Protein AF-A0A0R2LPJ1-F1 (afdb_monomer_lite)

Structure (mmCIF, N/CA/C/O backbone):
data_AF-A0A0R2LPJ1-F1
#
_entry.id   AF-A0A0R2LPJ1-F1
#
loop_
_atom_site.group_PDB
_atom_site.id
_atom_site.type_symbol
_atom_site.label_atom_id
_atom_site.label_alt_id
_atom_site.label_comp_id
_atom_site.label_asym_id
_atom_site.label_entity_id
_atom_site.label_seq_id
_atom_site.pdbx_PDB_ins_code
_atom_site.Cartn_x
_atom_site.Cartn_y
_atom_site.Cartn_z
_atom_site.occupancy
_atom_site.B_iso_or_equiv
_atom_site.auth_seq_id
_atom_site.auth_comp_id
_atom_site.auth_asym_id
_atom_site.auth_atom_id
_atom_site.pdbx_PDB_model_num
ATOM 1 N N . MET A 1 1 ? 11.431 -0.070 -17.314 1.00 74.62 1 MET A N 1
ATOM 2 C CA . MET A 1 1 ? 11.899 0.279 -15.955 1.00 74.62 1 MET A CA 1
ATOM 3 C C . MET A 1 1 ? 13.015 -0.672 -15.539 1.00 74.62 1 MET A C 1
ATOM 5 O O . MET A 1 1 ? 13.024 -1.806 -16.008 1.00 74.62 1 MET A O 1
ATOM 9 N N . ASP A 1 2 ? 13.974 -0.238 -14.713 1.00 85.81 2 ASP A N 1
ATOM 10 C CA . ASP A 1 2 ? 15.051 -1.124 -14.246 1.00 85.81 2 ASP A CA 1
ATOM 11 C C . ASP A 1 2 ? 14.492 -2.323 -13.465 1.00 85.81 2 ASP A C 1
ATOM 13 O O . ASP A 1 2 ? 13.517 -2.204 -12.712 1.00 85.81 2 ASP A O 1
ATOM 17 N N . LEU A 1 3 ? 15.139 -3.484 -13.6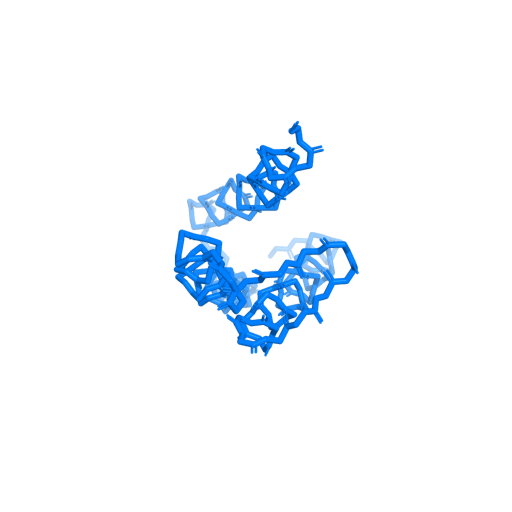08 1.00 88.38 3 LEU A N 1
ATOM 18 C CA . LEU A 1 3 ? 14.716 -4.725 -12.951 1.00 88.38 3 LEU A CA 1
ATOM 19 C C . LEU A 1 3 ? 14.634 -4.559 -11.425 1.00 88.38 3 LEU A C 1
ATOM 21 O O . LEU A 1 3 ? 13.675 -5.004 -10.800 1.00 88.38 3 LEU A O 1
ATOM 25 N N . ALA A 1 4 ? 15.609 -3.865 -10.832 1.00 90.44 4 ALA A N 1
ATOM 26 C CA . ALA A 1 4 ? 15.651 -3.605 -9.395 1.00 90.44 4 ALA A CA 1
ATOM 27 C C . ALA A 1 4 ? 14.450 -2.771 -8.911 1.00 90.44 4 ALA A C 1
ATOM 29 O O . ALA A 1 4 ? 13.848 -3.097 -7.889 1.00 90.44 4 ALA A O 1
ATOM 30 N N . ILE A 1 5 ? 14.067 -1.734 -9.665 1.00 89.06 5 ILE A N 1
ATOM 31 C CA . ILE A 1 5 ? 12.918 -0.873 -9.338 1.00 89.06 5 ILE A CA 1
ATOM 32 C C . ILE A 1 5 ? 11.621 -1.679 -9.439 1.00 89.06 5 ILE A C 1
ATOM 34 O O . ILE A 1 5 ? 10.775 -1.605 -8.553 1.00 89.06 5 ILE A O 1
ATOM 38 N N . SER A 1 6 ? 11.498 -2.506 -10.477 1.00 89.38 6 SER A N 1
ATOM 39 C CA . SER A 1 6 ? 10.326 -3.360 -10.693 1.00 89.38 6 SER A CA 1
ATOM 40 C C . SER A 1 6 ? 10.117 -4.337 -9.531 1.00 89.38 6 SER A C 1
ATOM 42 O O . SER A 1 6 ? 9.013 -4.443 -9.004 1.00 89.38 6 SER A O 1
ATOM 44 N N . ILE A 1 7 ? 11.186 -5.003 -9.076 1.00 93.12 7 ILE A N 1
ATOM 45 C CA . ILE A 1 7 ? 11.136 -5.906 -7.914 1.00 93.12 7 ILE A CA 1
ATOM 46 C C . ILE A 1 7 ? 10.699 -5.143 -6.658 1.00 93.12 7 ILE A C 1
ATOM 48 O O . ILE A 1 7 ? 9.842 -5.623 -5.917 1.00 93.12 7 ILE A O 1
ATOM 52 N N . LEU A 1 8 ? 11.248 -3.947 -6.431 1.00 92.06 8 LEU A N 1
ATOM 53 C CA . LEU A 1 8 ? 10.908 -3.137 -5.263 1.00 92.06 8 LEU A CA 1
ATOM 54 C C . LEU A 1 8 ? 9.436 -2.696 -5.274 1.00 92.06 8 LEU A C 1
ATOM 56 O O . LEU A 1 8 ? 8.779 -2.753 -4.237 1.00 92.06 8 LEU A O 1
ATOM 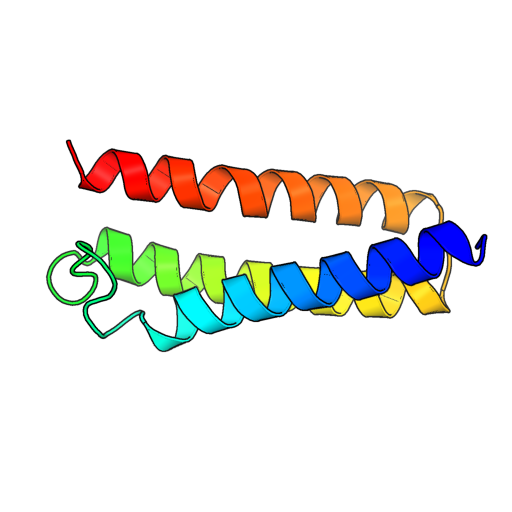60 N N . LEU A 1 9 ? 8.898 -2.321 -6.439 1.00 92.12 9 LEU A N 1
ATOM 61 C CA . LEU A 1 9 ? 7.485 -1.964 -6.596 1.00 92.12 9 LEU A CA 1
ATOM 62 C C . LEU A 1 9 ? 6.553 -3.160 -6.389 1.00 92.12 9 LEU A C 1
ATOM 64 O O . LEU A 1 9 ? 5.494 -2.997 -5.791 1.00 92.12 9 LEU A O 1
ATOM 68 N N . ILE A 1 10 ? 6.946 -4.363 -6.819 1.00 93.38 10 ILE A N 1
ATOM 69 C CA . ILE A 1 10 ? 6.175 -5.585 -6.545 1.00 93.38 10 ILE A CA 1
ATOM 70 C C . ILE A 1 10 ? 6.111 -5.835 -5.037 1.00 93.38 10 ILE A C 1
ATOM 72 O O . ILE A 1 10 ? 5.033 -6.075 -4.495 1.00 93.38 10 ILE A O 1
ATOM 76 N N . VAL A 1 11 ? 7.249 -5.745 -4.343 1.00 94.94 11 VAL A N 1
ATOM 77 C CA . VAL A 1 11 ? 7.300 -5.908 -2.882 1.00 94.94 11 VAL A CA 1
ATOM 78 C C . VAL A 1 11 ? 6.447 -4.845 -2.187 1.00 94.94 11 VAL A C 1
ATOM 80 O O . VAL A 1 11 ? 5.671 -5.178 -1.291 1.00 94.94 11 VAL A O 1
ATOM 83 N N . LEU A 1 12 ? 6.534 -3.587 -2.628 1.00 92.50 12 LEU A N 1
ATOM 84 C CA . LEU A 1 12 ? 5.712 -2.493 -2.112 1.00 92.50 12 LEU A CA 1
ATOM 85 C C . LEU A 1 12 ? 4.217 -2.774 -2.305 1.00 92.50 12 LEU A C 1
ATOM 87 O O . LEU A 1 12 ? 3.459 -2.698 -1.341 1.00 92.50 12 LEU A O 1
ATOM 91 N N . ALA A 1 13 ? 3.801 -3.171 -3.510 1.00 94.06 13 ALA A N 1
ATOM 92 C CA . ALA A 1 13 ? 2.412 -3.500 -3.815 1.00 94.06 13 ALA A CA 1
ATOM 93 C C . ALA A 1 13 ? 1.883 -4.629 -2.918 1.00 94.06 13 ALA A C 1
ATOM 95 O O . ALA A 1 13 ? 0.765 -4.544 -2.411 1.00 94.06 13 ALA A O 1
ATOM 96 N N . VAL A 1 14 ? 2.695 -5.661 -2.658 1.00 95.06 14 VAL A N 1
ATOM 97 C CA . VAL A 1 14 ? 2.335 -6.750 -1.737 1.00 95.06 14 VAL A CA 1
ATOM 98 C C . VAL A 1 14 ? 2.161 -6.229 -0.310 1.00 95.06 14 VAL A C 1
ATOM 100 O O . VAL A 1 14 ? 1.154 -6.537 0.324 1.00 95.06 14 VAL A O 1
ATOM 103 N N . ILE A 1 15 ? 3.093 -5.416 0.193 1.00 93.56 15 ILE A N 1
ATOM 104 C CA . ILE A 1 15 ? 3.022 -4.850 1.550 1.00 93.56 15 ILE A CA 1
ATOM 105 C C . ILE A 1 15 ? 1.767 -3.986 1.715 1.00 93.56 15 ILE A C 1
ATOM 107 O O . ILE A 1 15 ? 0.990 -4.202 2.648 1.00 93.56 15 ILE A O 1
ATOM 111 N N . VAL A 1 16 ? 1.537 -3.047 0.793 1.00 93.44 16 VAL A N 1
ATOM 112 C CA . VAL A 1 16 ? 0.373 -2.149 0.817 1.00 93.44 16 VAL A CA 1
ATOM 113 C C . VAL A 1 16 ? -0.926 -2.949 0.690 1.00 93.44 16 VAL A C 1
ATOM 115 O O . VAL A 1 16 ? -1.883 -2.694 1.422 1.00 93.44 16 VAL A O 1
ATOM 118 N N . SER A 1 17 ? -0.952 -3.980 -0.159 1.00 94.56 17 SER A N 1
ATOM 119 C CA . SER A 1 17 ? -2.109 -4.867 -0.301 1.00 94.56 17 SER A CA 1
ATOM 120 C C . SER A 1 17 ? -2.408 -5.642 0.985 1.00 94.56 17 SER A C 1
ATOM 122 O O . SER A 1 17 ? -3.572 -5.767 1.375 1.00 94.56 17 SER A O 1
ATOM 124 N N . VAL A 1 18 ? -1.383 -6.162 1.666 1.00 93.94 18 VAL A N 1
ATOM 125 C CA . VAL A 1 18 ? -1.543 -6.876 2.943 1.00 93.94 18 VAL A CA 1
ATOM 126 C C . VAL A 1 18 ? -2.060 -5.929 4.026 1.00 93.94 18 VAL A C 1
ATOM 128 O O . VAL A 1 18 ? -3.023 -6.273 4.708 1.00 93.94 18 VAL A O 1
ATOM 131 N N . LEU A 1 19 ? -1.494 -4.725 4.146 1.00 91.62 19 LEU A N 1
ATOM 132 C CA . LEU A 1 19 ? -1.950 -3.692 5.087 1.00 91.62 19 LEU A CA 1
ATOM 133 C C . LEU A 1 19 ? -3.401 -3.270 4.827 1.00 91.62 19 LEU A C 1
ATOM 135 O O . LEU A 1 19 ? -4.219 -3.263 5.750 1.00 91.62 19 LEU A O 1
ATOM 139 N N . GLY A 1 20 ? -3.738 -2.973 3.571 1.00 92.62 20 GLY A N 1
ATOM 140 C CA . GLY A 1 20 ? -5.089 -2.588 3.170 1.00 92.62 20 GLY A CA 1
ATOM 141 C C . GLY A 1 20 ? -6.109 -3.691 3.453 1.00 92.62 20 GLY A C 1
ATOM 142 O O . GLY A 1 20 ? -7.155 -3.433 4.053 1.00 92.62 20 GLY A O 1
ATOM 143 N N . THR A 1 21 ? -5.772 -4.940 3.112 1.00 92.62 21 THR A N 1
ATOM 144 C CA . THR A 1 21 ? -6.610 -6.111 3.422 1.00 92.62 21 THR A CA 1
ATOM 145 C C . THR A 1 21 ? -6.770 -6.289 4.927 1.00 92.62 21 THR A C 1
ATOM 147 O O . THR A 1 21 ? -7.881 -6.512 5.401 1.00 92.62 21 THR A O 1
ATOM 150 N N . TYR A 1 22 ? -5.684 -6.163 5.692 1.00 90.88 22 TYR A N 1
ATOM 151 C CA . TYR A 1 22 ? -5.694 -6.329 7.141 1.00 90.88 22 TYR A CA 1
ATOM 152 C C . TYR A 1 22 ? -6.634 -5.328 7.820 1.00 90.88 22 TYR A C 1
ATOM 154 O O . TYR A 1 22 ? -7.503 -5.741 8.592 1.00 90.88 22 TYR A O 1
ATOM 162 N N . LEU A 1 23 ? -6.518 -4.039 7.479 1.00 89.38 23 LEU A N 1
ATOM 163 C CA . LEU A 1 23 ? -7.405 -2.975 7.965 1.00 89.38 23 LEU A CA 1
ATOM 164 C C . LEU A 1 23 ? -8.861 -3.241 7.575 1.00 89.38 23 LEU A C 1
ATOM 166 O O . LEU A 1 23 ? -9.767 -3.145 8.403 1.00 89.38 23 LEU A O 1
ATOM 170 N N . PHE A 1 24 ? -9.096 -3.620 6.321 1.00 90.69 24 PHE A N 1
ATOM 171 C CA . PHE A 1 24 ? -10.443 -3.841 5.816 1.00 90.69 24 PHE A CA 1
ATOM 172 C C . PHE A 1 24 ? -11.133 -5.046 6.465 1.00 90.69 24 PHE A C 1
ATOM 174 O O . PHE A 1 24 ? -12.322 -4.975 6.786 1.00 90.69 24 PHE A O 1
ATOM 181 N N . LEU A 1 25 ? -10.403 -6.143 6.680 1.00 89.12 25 LEU A N 1
ATOM 182 C CA . LEU A 1 25 ? -10.932 -7.369 7.276 1.00 89.12 25 LEU A CA 1
ATOM 183 C C . LEU A 1 25 ? -11.230 -7.181 8.770 1.00 89.12 25 LEU A C 1
ATOM 185 O O . LEU A 1 25 ? -12.264 -7.633 9.260 1.00 89.12 25 LEU A O 1
ATOM 189 N N . HIS A 1 26 ? -10.381 -6.427 9.475 1.00 87.88 26 HIS A N 1
ATOM 190 C CA . HIS A 1 26 ? -10.558 -6.120 10.895 1.00 87.88 26 HIS A CA 1
ATOM 191 C C . HIS A 1 26 ? -11.443 -4.895 11.159 1.00 87.88 26 HIS A C 1
ATOM 193 O O . HIS A 1 26 ? -11.619 -4.501 12.302 1.00 87.88 26 HIS A O 1
ATOM 199 N N . ARG A 1 27 ? -12.105 -4.312 10.151 1.00 84.12 27 ARG A N 1
ATOM 200 C CA . ARG A 1 27 ? -12.996 -3.147 10.347 1.00 84.12 27 ARG A CA 1
ATOM 201 C C . ARG A 1 27 ? -14.130 -3.362 11.361 1.00 84.12 27 ARG A C 1
ATOM 203 O O . ARG A 1 27 ? -14.743 -2.395 11.801 1.00 84.12 27 ARG A O 1
ATOM 210 N N . ASN A 1 28 ? -14.481 -4.617 11.637 1.00 84.00 28 ASN A N 1
ATOM 211 C CA . ASN A 1 28 ? -15.616 -5.002 12.475 1.00 84.00 28 ASN A CA 1
ATOM 212 C C . ASN A 1 28 ? -15.227 -5.971 13.600 1.00 84.00 28 ASN A C 1
ATOM 214 O O . ASN A 1 28 ? -16.109 -6.502 14.270 1.00 84.00 28 ASN A O 1
ATOM 218 N N . HIS A 1 29 ? -13.928 -6.217 13.772 1.00 81.56 29 HIS A N 1
ATOM 219 C CA . HIS A 1 29 ? -13.380 -7.120 14.772 1.00 81.56 29 HIS A CA 1
ATOM 220 C C . HIS A 1 29 ? -12.235 -6.423 15.498 1.00 81.56 29 HIS A C 1
ATOM 222 O O . HIS A 1 29 ? -11.466 -5.685 14.887 1.00 81.56 29 HIS A O 1
ATOM 228 N N . SER A 1 30 ? -12.095 -6.696 16.789 1.00 83.00 30 SER A N 1
ATOM 229 C CA . SER A 1 30 ? -10.956 -6.219 17.562 1.00 83.00 30 SER A CA 1
ATOM 230 C C . SER A 1 30 ? -9.649 -6.751 16.976 1.00 83.00 30 SER A C 1
ATOM 232 O O . SER A 1 30 ? -9.552 -7.941 16.663 1.00 83.00 30 SER A O 1
ATOM 234 N N . PHE A 1 31 ? -8.638 -5.896 16.871 1.00 84.94 31 PHE A N 1
ATOM 235 C CA . PHE A 1 31 ? -7.296 -6.282 16.445 1.00 84.94 31 PHE A CA 1
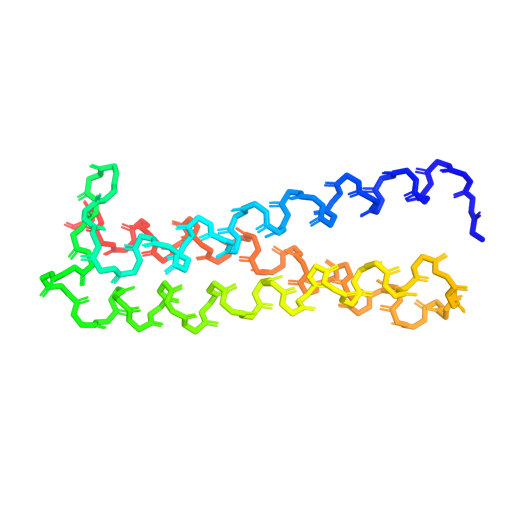ATOM 236 C C . PHE A 1 31 ? -6.259 -5.567 17.306 1.00 84.94 31 PHE A C 1
ATOM 238 O O . PHE A 1 31 ? -6.416 -4.387 17.609 1.00 84.94 31 PHE A O 1
ATOM 245 N N . LEU A 1 32 ? -5.191 -6.264 17.705 1.00 81.06 32 LEU A N 1
ATOM 246 C CA . LEU A 1 32 ? -4.217 -5.748 18.679 1.00 81.06 32 LEU A CA 1
ATOM 247 C C . LEU A 1 32 ? -4.930 -5.235 19.952 1.00 81.06 32 LEU A C 1
ATOM 249 O O . LEU A 1 32 ? -5.584 -6.009 20.643 1.00 81.06 32 LEU A O 1
ATOM 253 N N . ILE A 1 33 ? -4.809 -3.937 20.235 1.00 81.94 33 ILE A N 1
ATOM 254 C CA . ILE A 1 33 ? -5.462 -3.209 21.334 1.00 81.94 33 ILE A CA 1
ATOM 255 C C . ILE A 1 33 ? -6.649 -2.358 20.849 1.00 81.94 33 ILE A C 1
ATOM 257 O O . ILE A 1 33 ? -7.266 -1.631 21.623 1.00 81.94 33 ILE A O 1
ATOM 261 N N . PHE A 1 34 ? -6.954 -2.418 19.553 1.00 84.69 34 PHE A N 1
ATOM 262 C CA . PHE A 1 34 ? -7.931 -1.575 18.886 1.00 84.69 34 PHE A CA 1
ATOM 263 C C . PHE A 1 34 ? -9.289 -2.262 18.786 1.00 84.69 34 PHE A C 1
ATOM 265 O O . PHE A 1 34 ? -9.399 -3.422 18.390 1.00 84.69 34 PHE A O 1
ATOM 272 N N . HIS A 1 35 ? -10.333 -1.493 19.095 1.00 83.44 35 HIS A N 1
ATOM 273 C CA . HIS A 1 35 ? -11.726 -1.938 19.105 1.00 83.44 35 HIS A CA 1
ATOM 274 C C . HIS A 1 35 ? -12.570 -1.143 18.092 1.00 83.44 35 HIS A C 1
ATOM 276 O O . HIS A 1 35 ? -13.383 -0.294 18.489 1.00 83.44 35 HIS A O 1
ATOM 282 N N . PRO A 1 36 ? -12.384 -1.348 16.772 1.00 81.12 36 PRO A N 1
ATOM 283 C CA . PRO A 1 36 ? -13.157 -0.647 15.745 1.00 81.12 36 PRO A CA 1
ATOM 284 C C . PRO A 1 36 ? -14.667 -0.906 15.863 1.00 81.12 36 PRO A C 1
ATOM 286 O O . PRO A 1 36 ? -15.471 -0.057 15.486 1.00 81.12 36 PRO A O 1
ATOM 289 N N . GLU A 1 37 ? -15.081 -2.021 16.463 1.00 83.88 37 GLU A N 1
ATOM 290 C CA . GLU A 1 37 ? -16.478 -2.326 16.769 1.00 83.88 37 GLU A CA 1
ATOM 291 C C . GLU A 1 37 ? -17.113 -1.356 17.780 1.00 83.88 37 GLU A C 1
ATOM 293 O O . GLU A 1 37 ? -18.322 -1.127 17.729 1.00 83.88 37 GLU A O 1
ATOM 298 N N . LYS A 1 38 ? -16.310 -0.748 18.664 1.00 83.25 38 LYS A N 1
ATOM 299 C CA . LYS A 1 38 ? -16.772 0.220 19.674 1.00 83.25 38 LYS A CA 1
ATOM 300 C C . LYS A 1 38 ? -16.671 1.663 19.184 1.00 83.25 38 LYS A C 1
ATOM 302 O O . LYS A 1 38 ? -17.486 2.503 19.560 1.00 83.25 38 LYS A O 1
ATOM 307 N N . HIS A 1 39 ? -15.699 1.956 18.319 1.00 84.12 39 HIS A N 1
ATOM 308 C CA . HIS A 1 39 ? -15.423 3.308 17.838 1.00 84.12 39 HIS A CA 1
ATOM 309 C C . HIS A 1 39 ? -15.785 3.463 16.359 1.00 84.12 39 HIS A C 1
ATOM 311 O O . HIS A 1 39 ? -15.032 3.075 15.465 1.00 84.12 39 HIS A O 1
ATOM 317 N N . ARG A 1 40 ? -16.921 4.122 16.088 1.00 84.88 40 ARG A N 1
ATOM 318 C CA . ARG A 1 40 ? -17.413 4.361 14.717 1.00 84.88 40 ARG A CA 1
ATOM 319 C C . ARG A 1 40 ? -16.376 5.050 13.820 1.00 84.88 40 ARG A C 1
ATOM 321 O O . ARG A 1 40 ? -16.293 4.708 12.644 1.00 84.88 40 ARG A O 1
ATOM 328 N N . GLY A 1 41 ? -15.583 5.976 14.369 1.00 84.88 41 GLY A N 1
ATOM 329 C CA . GLY A 1 41 ? -14.503 6.658 13.645 1.00 84.88 41 GLY A CA 1
ATOM 330 C C . GLY A 1 41 ? -13.399 5.702 13.192 1.00 84.88 41 GLY A C 1
ATOM 331 O O . GLY A 1 41 ? -13.018 5.713 12.024 1.00 84.88 41 GLY A O 1
ATOM 332 N N . LEU A 1 42 ? -12.961 4.807 14.080 1.00 85.44 42 LEU A N 1
ATOM 333 C CA . LEU A 1 42 ? -11.926 3.820 13.785 1.00 85.44 42 LEU A CA 1
ATOM 334 C C . LEU A 1 42 ? -12.399 2.779 12.763 1.00 85.44 42 LEU A C 1
ATOM 336 O O . LEU A 1 42 ? -11.649 2.418 11.859 1.00 85.44 42 LEU A O 1
ATOM 340 N N . ARG A 1 43 ? -13.665 2.353 12.837 1.00 87.50 43 ARG A N 1
ATOM 341 C CA . ARG A 1 43 ? -14.281 1.493 11.814 1.00 87.50 43 ARG A CA 1
ATOM 342 C C . ARG A 1 43 ? -14.360 2.167 10.447 1.00 87.50 43 ARG A C 1
ATOM 344 O O . ARG A 1 43 ? -14.072 1.522 9.436 1.00 87.50 43 ARG A O 1
ATOM 351 N N . LEU A 1 44 ? -14.761 3.442 10.401 1.00 88.62 44 LEU A N 1
ATOM 352 C CA . LEU A 1 44 ? -14.790 4.212 9.155 1.00 88.62 44 LEU A CA 1
ATOM 353 C C . LEU A 1 44 ? -13.386 4.305 8.561 1.00 88.62 44 LEU A C 1
ATOM 355 O O . LEU A 1 44 ? -13.211 4.004 7.384 1.00 88.62 44 LEU A O 1
ATOM 359 N N . PHE A 1 45 ? -12.399 4.643 9.392 1.00 89.06 45 PHE A N 1
ATOM 360 C CA . PHE A 1 45 ? -10.999 4.695 8.995 1.00 89.06 45 PHE A CA 1
ATOM 361 C C . PHE A 1 45 ? -10.534 3.351 8.426 1.00 89.06 45 PHE A C 1
ATOM 363 O O . PHE A 1 45 ? -10.150 3.291 7.266 1.00 89.06 45 PHE A O 1
ATOM 370 N N . CYS A 1 46 ? -10.676 2.251 9.167 1.00 88.81 46 CYS A N 1
ATOM 371 C CA . CYS A 1 46 ? -10.273 0.920 8.700 1.00 88.81 46 CYS A CA 1
ATOM 372 C C . CYS A 1 46 ? -10.950 0.522 7.375 1.00 88.81 46 CYS A C 1
ATOM 374 O O . CYS A 1 46 ? -10.335 -0.119 6.526 1.00 88.81 46 CYS A O 1
ATOM 376 N N . THR A 1 47 ? -12.205 0.933 7.168 1.00 89.50 47 THR A N 1
ATOM 377 C CA . THR A 1 47 ? -12.950 0.628 5.940 1.00 89.50 47 THR A CA 1
ATOM 378 C C . THR A 1 47 ? -12.464 1.465 4.759 1.00 89.50 47 THR A C 1
ATOM 380 O O . THR A 1 47 ? -12.013 0.905 3.764 1.00 89.50 47 THR A O 1
ATOM 383 N N . PHE A 1 48 ? -12.552 2.795 4.850 1.00 90.62 48 PHE A N 1
ATOM 384 C CA . PHE A 1 48 ? -12.204 3.685 3.740 1.00 90.62 48 PHE A CA 1
ATOM 385 C C . PHE A 1 48 ? -10.712 3.643 3.437 1.00 90.62 48 PHE A C 1
ATOM 387 O O . PHE A 1 48 ? -10.322 3.577 2.276 1.00 90.62 48 PHE A O 1
ATOM 394 N N . PHE A 1 49 ? -9.888 3.627 4.480 1.00 91.31 49 PHE A N 1
ATOM 395 C CA . PHE A 1 49 ? -8.444 3.628 4.338 1.00 91.31 49 PHE A CA 1
ATOM 396 C C . PHE A 1 49 ? -7.908 2.277 3.863 1.00 91.31 49 PHE A C 1
ATOM 398 O O . PHE A 1 49 ? -7.025 2.234 3.012 1.00 91.31 49 PHE A O 1
ATOM 405 N N . GLY A 1 50 ? -8.503 1.172 4.329 1.00 90.38 50 GLY A N 1
ATOM 406 C CA . GLY A 1 50 ? -8.196 -0.164 3.819 1.00 90.38 50 GLY A CA 1
ATOM 407 C C . GLY A 1 50 ? -8.516 -0.305 2.327 1.00 90.38 50 GLY A C 1
ATOM 408 O O . GLY A 1 50 ? -7.665 -0.753 1.562 1.00 90.38 50 GLY A O 1
ATOM 409 N N . ILE A 1 51 ? -9.702 0.144 1.885 1.00 93.56 51 ILE A N 1
ATOM 410 C CA . ILE A 1 51 ? -10.066 0.163 0.453 1.00 93.56 51 ILE A CA 1
ATOM 411 C C . ILE A 1 51 ? -9.107 1.055 -0.341 1.00 93.56 51 ILE A C 1
ATOM 413 O O . ILE A 1 51 ? -8.663 0.666 -1.418 1.00 93.56 51 ILE A O 1
ATOM 417 N N . PHE A 1 52 ? -8.789 2.242 0.179 1.00 93.50 52 PHE A N 1
ATOM 418 C CA . PHE A 1 52 ? -7.878 3.172 -0.478 1.00 93.50 52 PHE A CA 1
ATOM 419 C C . PHE A 1 52 ? -6.494 2.551 -0.687 1.00 93.50 52 PHE A C 1
ATOM 421 O O . PHE A 1 52 ? -5.997 2.566 -1.805 1.00 93.50 52 PHE A O 1
ATOM 428 N N . MET A 1 53 ? -5.915 1.916 0.336 1.00 93.44 53 MET A N 1
ATOM 429 C CA . MET A 1 53 ? -4.643 1.197 0.203 1.00 93.44 53 MET A CA 1
ATOM 430 C C . MET A 1 53 ? -4.710 0.065 -0.824 1.00 93.44 53 MET A C 1
ATOM 432 O O . MET A 1 53 ? -3.790 -0.092 -1.620 1.00 93.44 53 MET A O 1
ATOM 436 N N . LEU A 1 54 ? -5.802 -0.704 -0.856 1.00 94.50 54 LEU A N 1
ATOM 437 C CA . LEU A 1 54 ? -5.984 -1.740 -1.878 1.00 94.50 54 LEU A CA 1
ATOM 438 C C . LEU A 1 54 ? -6.025 -1.148 -3.288 1.00 94.50 54 LEU A C 1
ATOM 440 O O . LEU A 1 54 ? -5.439 -1.710 -4.210 1.00 94.50 54 LEU A O 1
ATOM 444 N N . PHE A 1 55 ? -6.679 0.000 -3.453 1.00 94.44 55 PHE A N 1
ATOM 445 C CA . PHE A 1 55 ? -6.682 0.725 -4.716 1.00 94.44 55 PHE A CA 1
ATOM 446 C C . PHE A 1 55 ? -5.272 1.195 -5.100 1.00 94.44 55 PHE A C 1
ATOM 448 O O . PHE A 1 55 ? -4.865 0.981 -6.240 1.00 94.44 55 PHE A O 1
ATOM 455 N N . CYS A 1 56 ? -4.500 1.742 -4.154 1.00 93.44 56 CYS A N 1
ATOM 456 C CA . CYS A 1 56 ? -3.101 2.109 -4.383 1.00 93.44 56 CYS A CA 1
ATOM 457 C C . CYS A 1 56 ? -2.273 0.905 -4.842 1.00 93.44 56 CYS A C 1
ATOM 459 O O . CYS A 1 56 ? -1.629 0.983 -5.879 1.00 93.44 56 CYS A O 1
ATOM 461 N N . ALA A 1 57 ? -2.383 -0.238 -4.155 1.00 93.88 57 ALA A N 1
ATOM 462 C CA . ALA A 1 57 ? -1.658 -1.454 -4.515 1.00 93.88 57 ALA A CA 1
ATOM 463 C C . ALA A 1 57 ? -1.964 -1.923 -5.948 1.00 93.88 57 ALA A C 1
ATOM 465 O O . ALA A 1 57 ? -1.056 -2.314 -6.681 1.00 93.88 57 ALA A O 1
ATOM 466 N N . VAL A 1 58 ? -3.229 -1.845 -6.380 1.00 94.12 58 VAL A N 1
ATOM 467 C CA . VAL A 1 58 ? -3.617 -2.155 -7.766 1.00 94.12 58 VAL A CA 1
ATOM 468 C C . VAL A 1 58 ? -2.988 -1.164 -8.748 1.00 94.12 58 VAL A C 1
ATOM 470 O O . VAL A 1 58 ? -2.469 -1.589 -9.780 1.00 94.12 58 VAL A O 1
ATOM 473 N N . LEU A 1 59 ? -2.973 0.136 -8.433 1.00 93.31 59 LEU A N 1
ATOM 474 C CA . LEU A 1 59 ? -2.270 1.126 -9.255 1.00 93.31 59 LEU A CA 1
ATOM 475 C C . LEU A 1 59 ? -0.770 0.838 -9.342 1.00 93.31 59 LEU A C 1
ATOM 477 O O . LEU A 1 59 ? -0.214 0.924 -10.434 1.00 93.31 59 LEU A O 1
ATOM 481 N N . THR A 1 60 ? -0.126 0.459 -8.239 1.00 92.25 60 THR A N 1
ATOM 482 C CA . THR A 1 60 ? 1.300 0.107 -8.204 1.00 92.25 60 THR A CA 1
ATOM 483 C C . THR A 1 60 ? 1.594 -1.075 -9.126 1.00 92.25 60 THR A C 1
ATOM 485 O O . THR A 1 60 ? 2.569 -1.041 -9.875 1.00 92.25 60 THR A O 1
ATOM 488 N N . VAL A 1 61 ? 0.708 -2.078 -9.170 1.00 92.19 61 VAL A N 1
ATOM 489 C CA . VAL A 1 61 ? 0.803 -3.185 -10.136 1.00 92.19 61 VAL A CA 1
ATOM 490 C C . VAL A 1 61 ? 0.656 -2.694 -11.577 1.00 92.19 61 VAL A C 1
ATOM 492 O O . VAL A 1 61 ? 1.431 -3.104 -12.435 1.00 92.19 61 VAL A O 1
ATOM 495 N N . ILE A 1 62 ? -0.290 -1.795 -11.858 1.00 91.56 62 ILE A N 1
ATOM 496 C CA . ILE A 1 62 ? -0.491 -1.239 -13.208 1.00 91.56 62 ILE A CA 1
ATOM 497 C C . ILE A 1 62 ? 0.740 -0.443 -13.665 1.00 91.56 62 ILE A C 1
ATOM 499 O O . ILE A 1 62 ? 1.174 -0.594 -14.807 1.00 91.56 62 ILE A O 1
ATOM 503 N N . VAL A 1 63 ? 1.335 0.366 -12.784 1.00 91.88 63 VAL A N 1
ATOM 504 C CA . VAL A 1 63 ? 2.536 1.165 -13.088 1.00 91.88 63 VAL A CA 1
ATOM 505 C C . VAL A 1 63 ? 3.671 0.292 -13.612 1.00 91.88 63 VAL A C 1
ATOM 507 O O . VAL A 1 63 ? 4.333 0.701 -14.561 1.00 91.88 63 VAL A O 1
ATOM 510 N N . ILE A 1 64 ? 3.844 -0.914 -13.060 1.00 89.75 64 ILE A N 1
ATOM 511 C CA . ILE A 1 64 ? 4.908 -1.846 -13.462 1.00 89.75 64 ILE A CA 1
ATOM 512 C C . ILE A 1 64 ? 4.831 -2.230 -14.949 1.00 89.75 64 ILE A C 1
ATOM 514 O O . ILE A 1 64 ? 5.859 -2.522 -15.553 1.00 89.75 64 ILE A O 1
ATOM 518 N N . PHE A 1 65 ? 3.640 -2.221 -15.554 1.00 88.88 65 PHE A N 1
ATOM 519 C CA . PHE A 1 65 ? 3.460 -2.601 -16.959 1.00 88.88 65 PHE A CA 1
ATOM 520 C C . PHE A 1 65 ? 3.502 -1.421 -17.936 1.00 88.88 65 PHE A C 1
ATOM 522 O O . PHE A 1 65 ? 3.864 -1.611 -19.095 1.00 88.88 65 PHE A O 1
ATOM 529 N N . PHE A 1 66 ? 3.099 -0.222 -17.505 1.00 84.81 66 PHE A N 1
ATOM 530 C CA . PHE A 1 66 ? 2.920 0.934 -18.396 1.00 84.81 66 PHE A CA 1
ATOM 531 C C . PHE A 1 66 ? 4.067 1.955 -18.328 1.00 84.81 66 PHE A C 1
ATOM 533 O O . PHE A 1 66 ? 4.172 2.798 -19.218 1.00 84.81 66 PHE A O 1
ATOM 540 N N . ASP A 1 67 ? 4.890 1.918 -17.274 1.00 77.50 67 ASP A N 1
ATOM 541 C CA . ASP A 1 67 ? 6.073 2.762 -17.063 1.00 77.50 67 ASP A CA 1
ATOM 542 C C . ASP A 1 67 ? 5.938 4.294 -17.302 1.00 77.50 67 ASP A C 1
ATOM 544 O O . ASP A 1 67 ? 6.922 4.933 -17.694 1.00 77.50 67 ASP A O 1
ATOM 548 N N . PRO A 1 68 ? 4.804 4.985 -17.036 1.00 85.00 68 PRO A N 1
ATOM 549 C CA . PRO A 1 68 ? 4.789 6.440 -17.142 1.00 85.00 68 PRO A CA 1
ATOM 550 C C . PRO A 1 68 ? 5.477 7.033 -15.906 1.00 85.00 68 PRO A C 1
ATOM 552 O O . PRO A 1 68 ? 5.015 6.843 -14.780 1.00 85.00 68 PRO A O 1
ATOM 555 N N . THR A 1 69 ? 6.544 7.813 -16.090 1.00 85.94 69 THR A N 1
ATOM 556 C CA . THR A 1 69 ? 7.324 8.383 -14.971 1.00 85.94 69 THR A CA 1
ATOM 557 C C . THR A 1 69 ? 6.470 9.233 -14.024 1.00 85.94 69 THR A C 1
ATOM 559 O O . THR A 1 69 ? 6.651 9.189 -12.810 1.00 85.94 69 THR A O 1
ATOM 562 N N . TRP A 1 70 ? 5.497 9.975 -14.560 1.00 88.31 70 TRP A N 1
ATOM 563 C CA . TRP A 1 70 ? 4.565 10.779 -13.763 1.00 88.31 70 TRP A CA 1
ATOM 564 C C . TRP A 1 70 ? 3.652 9.907 -12.884 1.00 88.31 70 TRP A C 1
ATOM 566 O O . TRP A 1 70 ? 3.423 10.224 -11.716 1.00 88.31 70 TRP A O 1
ATOM 576 N N . LEU A 1 71 ? 3.173 8.779 -13.415 1.00 88.81 71 LEU A N 1
ATOM 577 C CA . LEU A 1 71 ? 2.317 7.849 -12.682 1.00 88.81 71 LEU A CA 1
ATOM 578 C C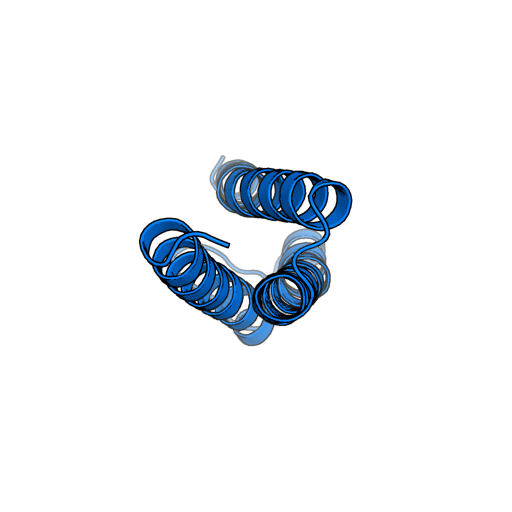 . LEU A 1 71 ? 3.117 7.145 -11.578 1.00 88.81 71 LEU A C 1
ATOM 580 O O . LEU A 1 71 ? 2.644 7.025 -10.456 1.00 88.81 71 LEU A O 1
ATOM 584 N N . LEU A 1 72 ? 4.367 6.775 -11.860 1.00 90.19 72 LEU A N 1
ATOM 585 C CA . LEU A 1 72 ? 5.263 6.172 -10.875 1.00 90.19 72 LEU A CA 1
ATOM 586 C C . LEU A 1 72 ? 5.491 7.086 -9.664 1.00 90.19 72 LEU A C 1
ATOM 588 O O . LEU A 1 72 ? 5.313 6.654 -8.527 1.00 90.19 72 LEU A O 1
ATOM 592 N N . VAL A 1 73 ? 5.842 8.356 -9.890 1.00 91.50 73 VAL A N 1
ATOM 593 C CA . VAL A 1 73 ? 6.100 9.307 -8.794 1.00 91.50 73 VAL A CA 1
ATOM 594 C C . VAL A 1 73 ? 4.844 9.536 -7.954 1.00 91.50 73 VAL A C 1
ATOM 596 O O . VAL A 1 73 ? 4.916 9.537 -6.725 1.00 91.50 73 VAL A O 1
ATOM 599 N N . THR A 1 74 ? 3.689 9.703 -8.606 1.00 92.00 74 THR A N 1
ATOM 600 C CA . THR A 1 74 ? 2.419 9.925 -7.899 1.00 92.00 74 THR A CA 1
ATOM 601 C C . THR A 1 74 ? 2.018 8.727 -7.045 1.00 92.00 74 THR A C 1
ATOM 603 O O . THR A 1 74 ? 1.649 8.919 -5.889 1.00 92.00 74 THR A O 1
ATOM 606 N N . VAL A 1 75 ? 2.148 7.504 -7.565 1.00 92.31 75 VAL A N 1
ATOM 607 C CA . VAL A 1 75 ? 1.799 6.278 -6.834 1.00 92.31 75 VAL A CA 1
ATOM 608 C C . VAL A 1 75 ? 2.735 6.038 -5.652 1.00 92.31 75 VAL A C 1
ATOM 610 O O . VAL A 1 75 ? 2.249 5.811 -4.549 1.00 92.31 75 VAL A O 1
ATOM 613 N N . ILE A 1 76 ? 4.055 6.189 -5.821 1.00 92.12 76 ILE A N 1
ATOM 614 C CA . ILE A 1 76 ? 5.008 6.043 -4.705 1.00 92.12 76 ILE A CA 1
ATOM 615 C C . ILE A 1 76 ? 4.704 7.052 -3.594 1.00 92.12 76 ILE A C 1
ATOM 617 O O . ILE A 1 76 ? 4.694 6.700 -2.414 1.00 92.12 76 ILE A O 1
ATOM 621 N N . PHE A 1 77 ? 4.436 8.308 -3.953 1.00 93.69 77 PHE A N 1
ATOM 622 C CA . PHE A 1 77 ? 4.097 9.337 -2.973 1.00 93.69 77 PHE A CA 1
ATOM 623 C C . PHE A 1 77 ? 2.814 8.987 -2.201 1.00 93.69 77 PHE A C 1
ATOM 625 O O . PHE A 1 77 ? 2.757 9.131 -0.978 1.00 93.69 77 PHE A O 1
ATOM 632 N N . LEU A 1 78 ? 1.806 8.470 -2.906 1.00 92.88 78 LEU A N 1
ATOM 633 C CA . LEU A 1 78 ? 0.540 8.024 -2.331 1.00 92.88 78 LEU A CA 1
ATOM 634 C C . LEU A 1 78 ? 0.724 6.816 -1.389 1.00 92.88 78 LEU A C 1
ATOM 636 O O . LEU A 1 78 ? 0.171 6.806 -0.287 1.00 92.88 78 LEU A O 1
ATOM 640 N N . ASP A 1 79 ? 1.532 5.829 -1.786 1.00 91.81 79 ASP A N 1
ATOM 641 C CA . ASP A 1 79 ? 1.849 4.634 -0.994 1.00 91.81 79 ASP A CA 1
ATOM 642 C C . ASP A 1 79 ? 2.562 5.005 0.315 1.00 91.81 79 ASP A C 1
ATOM 644 O O . ASP A 1 79 ? 2.190 4.525 1.390 1.00 91.81 79 ASP A O 1
ATOM 648 N N . VAL A 1 80 ? 3.529 5.926 0.256 1.00 91.69 80 VAL A N 1
ATOM 649 C CA . VAL A 1 80 ? 4.249 6.414 1.442 1.00 91.69 80 VAL A CA 1
ATOM 650 C C . VAL A 1 80 ? 3.314 7.167 2.390 1.00 91.69 80 VAL A C 1
ATOM 652 O O . VAL A 1 80 ? 3.280 6.863 3.585 1.00 91.69 80 VAL A O 1
ATOM 655 N N . LEU A 1 81 ? 2.521 8.115 1.876 1.00 92.25 81 LEU A N 1
ATOM 656 C CA . LEU A 1 81 ? 1.559 8.861 2.694 1.00 92.25 81 LEU A CA 1
ATOM 657 C C . LEU A 1 81 ? 0.528 7.938 3.339 1.00 92.25 81 LEU A C 1
ATOM 659 O O . LEU A 1 81 ? 0.203 8.093 4.520 1.00 92.25 81 LEU A O 1
ATOM 663 N N . SER A 1 82 ? 0.029 6.965 2.576 1.00 90.44 82 SER A N 1
ATOM 664 C CA . SER A 1 82 ? -0.957 6.028 3.089 1.00 90.44 82 SER A CA 1
ATOM 665 C C . SER A 1 82 ? -0.372 5.189 4.222 1.00 90.44 82 SER A C 1
ATOM 667 O O . SER A 1 82 ? -0.923 5.176 5.324 1.00 90.44 82 SER A O 1
ATOM 669 N N . THR A 1 83 ? 0.797 4.590 4.009 1.00 89.19 83 THR A N 1
ATOM 670 C CA . THR A 1 83 ? 1.475 3.757 5.007 1.00 89.19 83 THR A CA 1
ATOM 671 C C . THR A 1 83 ? 1.820 4.541 6.272 1.00 89.19 83 THR A C 1
ATOM 673 O O . THR A 1 83 ? 1.675 4.012 7.371 1.00 89.19 83 THR A O 1
ATOM 676 N N . PHE A 1 84 ? 2.204 5.815 6.147 1.00 90.81 84 PHE A N 1
ATOM 677 C CA . PHE A 1 84 ? 2.515 6.677 7.289 1.00 90.81 84 PHE A CA 1
ATOM 678 C C . PHE A 1 84 ? 1.283 7.065 8.121 1.00 90.81 84 PHE A C 1
ATOM 680 O O . PHE A 1 84 ? 1.351 7.159 9.346 1.00 90.81 84 PHE A O 1
ATOM 687 N N . SER A 1 85 ? 0.138 7.288 7.478 1.00 88.88 85 SER A N 1
ATOM 688 C CA . SER A 1 85 ? -1.069 7.741 8.181 1.00 88.88 85 SER A CA 1
ATOM 689 C C . SER A 1 85 ? -1.698 6.670 9.085 1.00 88.88 85 SER A C 1
ATOM 691 O O . SER A 1 85 ? -2.286 7.010 10.110 1.00 88.88 85 SER A O 1
ATOM 693 N N . VAL A 1 86 ? -1.540 5.382 8.753 1.00 88.12 86 VAL A N 1
ATOM 694 C CA . VAL A 1 86 ? -2.074 4.258 9.540 1.00 88.12 86 VAL A CA 1
ATOM 695 C C . VAL A 1 86 ? -1.574 4.276 10.990 1.00 88.12 86 VAL A C 1
ATOM 697 O O . VAL A 1 86 ? -2.412 4.372 11.887 1.00 88.12 86 VAL A O 1
ATOM 700 N N . PRO A 1 87 ? -0.257 4.235 11.273 1.00 88.12 87 PRO A N 1
ATOM 701 C CA . PRO A 1 87 ? 0.239 4.283 12.645 1.00 88.12 87 PRO A CA 1
ATOM 702 C C . PRO A 1 87 ? -0.103 5.599 13.348 1.00 88.12 87 PRO A C 1
ATOM 704 O O . PRO A 1 87 ? -0.368 5.580 14.546 1.00 88.12 87 PRO A O 1
ATOM 707 N N . PHE A 1 88 ? -0.158 6.725 12.628 1.00 87.81 88 PHE A N 1
ATOM 708 C CA . PHE A 1 88 ? -0.529 8.015 13.214 1.00 87.81 88 PHE A CA 1
ATOM 709 C C . PHE A 1 88 ? -1.970 8.019 13.740 1.00 87.81 88 PHE A C 1
ATOM 711 O O . PHE A 1 88 ? -2.220 8.415 14.877 1.00 87.81 88 PHE A O 1
ATOM 718 N N . VAL A 1 89 ? -2.920 7.528 12.939 1.00 86.69 89 VAL A N 1
ATOM 719 C CA . VAL A 1 89 ? -4.320 7.424 13.366 1.00 86.69 89 VAL A CA 1
ATOM 720 C C . VAL A 1 89 ? -4.456 6.428 14.507 1.00 86.69 89 VAL A C 1
ATOM 722 O O . VAL A 1 89 ? -5.118 6.735 15.492 1.00 86.69 89 VAL A O 1
ATOM 725 N N . LEU A 1 90 ? -3.803 5.268 14.409 1.00 86.56 90 LEU A N 1
ATOM 726 C CA . LEU A 1 90 ? -3.824 4.258 15.466 1.00 86.56 90 LEU A CA 1
ATOM 727 C C . LEU A 1 90 ? -3.274 4.802 16.790 1.00 86.56 90 LEU A C 1
ATOM 729 O O . LEU A 1 90 ? -3.901 4.598 17.825 1.00 86.56 90 LEU A O 1
ATOM 733 N N . TRP A 1 91 ? -2.177 5.563 16.772 1.00 85.06 91 TRP A N 1
ATOM 734 C CA . TRP A 1 91 ? -1.631 6.204 17.972 1.00 85.06 91 TRP A CA 1
ATOM 735 C C . TRP A 1 91 ? -2.657 7.128 18.649 1.00 85.06 91 TRP A C 1
ATOM 737 O O . TRP A 1 91 ? -2.820 7.073 19.868 1.00 85.06 91 TRP A O 1
ATOM 747 N N . GLY A 1 92 ? -3.439 7.885 17.875 1.00 85.06 92 GLY A N 1
ATOM 748 C CA . GLY A 1 92 ? -4.504 8.745 18.403 1.00 85.06 92 GLY A CA 1
ATOM 749 C C . GLY A 1 92 ? -5.592 8.020 19.210 1.00 8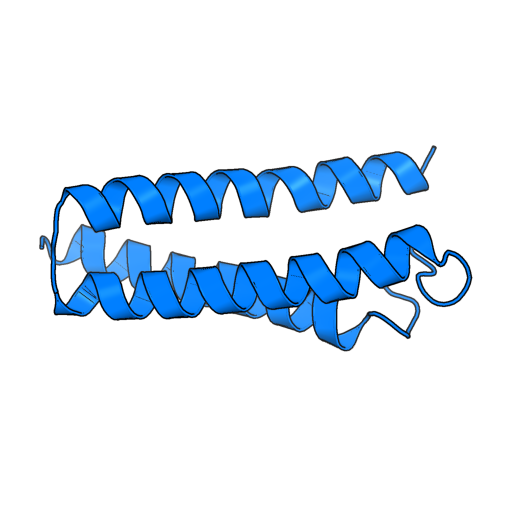5.06 92 GLY A C 1
ATOM 750 O O . GLY A 1 92 ? -6.254 8.659 20.019 1.00 85.06 92 GLY A O 1
ATOM 751 N N . TYR A 1 93 ? -5.767 6.706 19.029 1.00 80.06 93 TYR A N 1
ATOM 752 C CA . TYR A 1 93 ? -6.718 5.883 19.795 1.00 80.06 93 TYR A CA 1
ATOM 753 C C . TYR A 1 93 ? -6.077 5.126 20.971 1.00 80.06 93 TYR A C 1
ATOM 755 O O . TYR A 1 93 ? -6.775 4.397 21.672 1.00 80.06 93 TYR A O 1
ATOM 763 N N . THR A 1 94 ? -4.761 5.256 21.167 1.00 79.88 94 THR A N 1
ATOM 764 C CA . THR A 1 94 ? -4.037 4.672 22.317 1.00 79.88 94 THR A CA 1
ATOM 765 C C . THR A 1 94 ? -3.772 5.662 23.452 1.00 79.88 94 THR A C 1
ATOM 767 O O . THR A 1 94 ? -3.344 5.237 24.524 1.00 79.88 9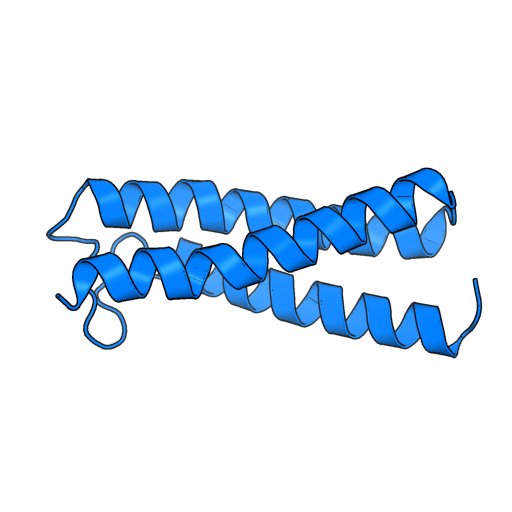4 THR A O 1
ATOM 770 N N . LEU A 1 95 ? -3.994 6.957 23.200 1.00 66.69 95 LEU A N 1
ATOM 771 C CA . LEU A 1 95 ? -3.965 8.042 24.187 1.00 66.69 95 LEU A CA 1
ATOM 772 C C . LEU A 1 95 ? -5.284 8.089 24.966 1.00 66.69 95 LEU A C 1
ATOM 774 O O . LEU A 1 95 ? -5.215 8.357 26.185 1.00 66.69 95 LEU A O 1
#

Secondary structure (DSSP, 8-state):
--HHHHHHHHHHHHHHHHHHHHHHHGGGS-BTTB-TTT-HHHHHHHHHHHHHHHHHHHHHHHHHHH--HHHHHHHHHHHHHHHHHHHHHHHHTT-

Foldseek 3Di:
DDPVVLVVLLVLLVVLLVQLCVLQVCLCPDDDPDHNVVPVVSSVCSNVLSVQSNVLSVLSVVCSPPVDVVSNVVSVVSSVVSVVVVVVVVVVVVD

Organism: NCBI:txid449659

Radius of gyration: 14.7 Å; chains: 1; bounding box: 33×18×43 Å

pLDDT: mean 88.76, std 4.89, range [66.69, 95.06]

Sequence (95 aa):
MDLAISILLIVLAVIVSVLGTYLFLHRNHSFLIFHPEKHRGLRLFCTFFGIFMLFCAVLTVIVIFFDPTWLLVTVIFLDVLSTFSVPFVLWGYTL